Protein AF-A0A1Y5GW48-F1 (afdb_monomer_lite)

Structure (mmCIF, N/CA/C/O backbone):
data_AF-A0A1Y5GW48-F1
#
_entry.id   AF-A0A1Y5GW48-F1
#
loop_
_atom_site.group_PDB
_atom_site.id
_atom_site.type_symbol
_atom_site.label_atom_id
_atom_site.label_alt_id
_atom_site.label_comp_id
_atom_site.label_asym_id
_atom_site.label_entity_id
_atom_site.label_seq_id
_atom_site.pdbx_PDB_ins_code
_atom_site.Cartn_x
_atom_site.Cartn_y
_atom_site.Cartn_z
_atom_site.occupancy
_atom_site.B_iso_or_equiv
_atom_site.auth_seq_id
_atom_site.auth_comp_id
_atom_site.auth_asym_id
_atom_site.auth_atom_id
_atom_site.pdbx_PDB_model_num
ATOM 1 N N . MET A 1 1 ? 30.881 -13.731 -28.616 1.00 51.59 1 MET A N 1
ATOM 2 C CA . MET A 1 1 ? 29.438 -13.569 -28.346 1.00 51.59 1 MET A CA 1
ATOM 3 C C . MET A 1 1 ? 28.792 -13.126 -29.637 1.00 51.59 1 MET A C 1
ATOM 5 O O . MET A 1 1 ? 29.352 -12.252 -30.290 1.00 51.59 1 MET A O 1
ATOM 9 N N . THR A 1 2 ? 27.746 -13.818 -30.084 1.00 63.00 2 THR A N 1
ATOM 10 C CA . THR A 1 2 ? 27.100 -13.516 -31.367 1.00 63.00 2 THR A CA 1
ATOM 11 C C . THR A 1 2 ? 25.946 -12.540 -31.155 1.00 63.00 2 THR A C 1
ATOM 13 O O . THR A 1 2 ? 25.287 -12.588 -30.123 1.0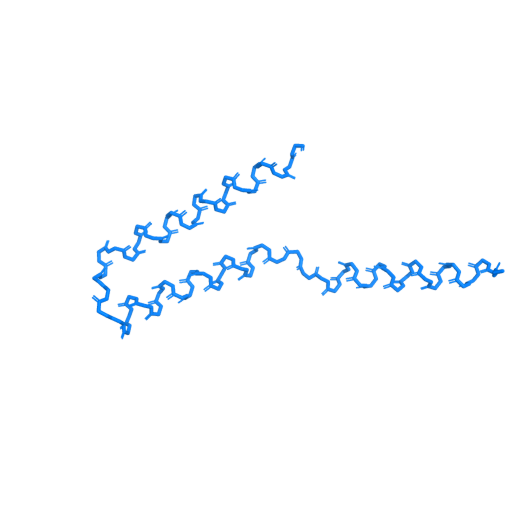0 63.00 2 THR A O 1
ATOM 16 N N . LEU A 1 3 ? 25.672 -11.693 -32.153 1.00 76.06 3 LEU A N 1
ATOM 17 C CA . LEU A 1 3 ? 24.568 -10.719 -32.166 1.00 76.06 3 LEU A CA 1
ATOM 18 C C . LEU A 1 3 ? 23.212 -11.339 -31.764 1.00 76.06 3 LEU A C 1
ATOM 20 O O . LEU A 1 3 ? 22.349 -10.673 -31.204 1.00 76.06 3 LEU A O 1
ATOM 24 N N . LEU A 1 4 ? 23.030 -12.631 -32.050 1.00 77.75 4 LEU A N 1
ATOM 25 C CA . LEU A 1 4 ? 21.808 -13.367 -31.750 1.00 77.75 4 LEU A CA 1
ATOM 26 C C . LEU A 1 4 ? 21.631 -13.645 -30.248 1.00 77.75 4 LEU A C 1
ATOM 28 O O . LEU A 1 4 ? 20.502 -13.683 -29.763 1.00 77.75 4 LEU A O 1
ATOM 32 N N . ASP A 1 5 ? 22.733 -13.842 -29.525 1.00 81.00 5 ASP A N 1
ATOM 33 C CA . ASP A 1 5 ? 22.718 -14.080 -28.081 1.00 81.00 5 ASP A CA 1
ATOM 34 C C . ASP A 1 5 ? 22.412 -12.781 -27.327 1.00 81.00 5 ASP A C 1
ATOM 36 O O . ASP A 1 5 ? 21.618 -12.788 -26.388 1.00 81.00 5 ASP A O 1
ATOM 40 N N . ASP A 1 6 ? 22.938 -11.652 -27.809 1.00 79.00 6 ASP A N 1
ATOM 41 C CA . ASP A 1 6 ? 22.663 -10.329 -27.239 1.00 79.00 6 ASP A CA 1
ATOM 42 C C . ASP A 1 6 ? 21.193 -9.922 -27.436 1.00 79.00 6 ASP A C 1
ATOM 44 O O . ASP A 1 6 ? 20.559 -9.416 -26.510 1.00 79.00 6 ASP A O 1
ATOM 48 N N . ILE A 1 7 ? 20.604 -10.212 -28.605 1.00 82.00 7 ILE A N 1
ATOM 49 C CA . ILE A 1 7 ? 19.174 -9.961 -28.862 1.00 82.00 7 ILE A CA 1
ATOM 50 C C . ILE A 1 7 ? 18.289 -10.823 -27.948 1.00 82.00 7 ILE A C 1
ATOM 52 O O . ILE A 1 7 ? 17.303 -10.332 -27.398 1.00 82.00 7 ILE A O 1
ATOM 56 N N . LYS A 1 8 ? 18.635 -12.101 -27.742 1.00 83.75 8 LYS A N 1
ATOM 57 C CA . LYS A 1 8 ? 17.901 -12.976 -26.810 1.00 83.75 8 LYS A CA 1
ATOM 58 C C . LYS A 1 8 ? 17.978 -12.467 -25.376 1.00 83.75 8 LYS A C 1
ATOM 60 O O . LYS A 1 8 ? 16.970 -12.501 -24.673 1.00 83.75 8 LYS A O 1
ATOM 65 N N . GLN A 1 9 ? 19.144 -11.982 -24.960 1.00 85.88 9 GLN A N 1
ATOM 66 C CA . GLN A 1 9 ? 19.332 -11.422 -23.629 1.00 85.88 9 GLN A CA 1
ATOM 67 C C . GLN A 1 9 ? 18.490 -10.152 -23.437 1.00 85.88 9 GLN A C 1
ATOM 69 O O . GLN A 1 9 ? 17.774 -10.045 -22.448 1.00 85.88 9 GLN A O 1
ATOM 74 N N . GLN A 1 10 ? 18.472 -9.254 -24.426 1.00 81.62 10 GLN A N 1
ATOM 75 C CA . GLN A 1 10 ? 17.641 -8.045 -24.396 1.00 81.62 10 GLN A CA 1
ATOM 76 C C . GLN A 1 10 ? 16.140 -8.353 -24.331 1.00 81.62 10 GLN A C 1
ATOM 78 O O . GLN A 1 10 ? 15.408 -7.678 -23.611 1.00 81.62 10 GLN A O 1
ATOM 83 N N . LEU A 1 11 ? 15.674 -9.382 -25.045 1.00 82.50 11 LEU A N 1
ATOM 84 C CA . LEU A 1 11 ? 14.275 -9.812 -24.987 1.00 82.50 11 LEU A CA 1
ATOM 85 C C . LEU A 1 11 ? 13.911 -10.416 -23.625 1.00 82.50 11 LEU A C 1
ATOM 87 O O . LEU A 1 11 ? 12.852 -10.101 -23.093 1.00 82.50 11 LEU A O 1
ATOM 91 N N . LEU A 1 12 ? 14.796 -11.226 -23.037 1.00 81.00 12 LEU A N 1
ATOM 92 C CA . LEU A 1 12 ? 14.613 -11.782 -21.691 1.00 81.00 12 LEU A CA 1
ATOM 93 C C . LEU A 1 12 ? 14.604 -10.695 -20.612 1.00 81.00 12 LEU A C 1
ATOM 95 O O . LEU A 1 12 ? 13.829 -10.769 -19.659 1.00 81.00 12 LEU A O 1
ATOM 99 N N . ASP A 1 13 ? 15.454 -9.683 -20.753 1.00 78.75 13 ASP A N 1
ATOM 100 C CA . ASP A 1 13 ? 15.513 -8.566 -19.815 1.00 78.75 13 ASP A CA 1
ATOM 101 C C . ASP A 1 13 ? 14.282 -7.651 -19.963 1.00 78.75 13 ASP A C 1
ATOM 103 O O . ASP A 1 13 ? 13.731 -7.196 -18.959 1.00 78.75 13 ASP A O 1
ATOM 107 N N . ALA A 1 14 ? 13.773 -7.464 -21.187 1.00 73.62 14 ALA A N 1
ATOM 108 C CA . ALA A 1 14 ? 12.516 -6.762 -21.445 1.00 73.62 14 ALA A CA 1
ATOM 109 C C . ALA A 1 14 ? 11.294 -7.531 -20.911 1.00 73.62 14 ALA A C 1
ATOM 111 O O . ALA A 1 14 ? 10.420 -6.932 -20.290 1.00 73.62 14 ALA A O 1
ATOM 112 N N . GLU A 1 15 ? 11.239 -8.854 -21.085 1.00 70.44 15 GLU A N 1
ATOM 113 C CA . GLU A 1 15 ? 10.179 -9.703 -20.525 1.00 70.44 15 GLU A CA 1
ATOM 114 C C . GLU A 1 15 ? 10.177 -9.647 -18.992 1.00 70.44 15 GLU A C 1
ATOM 116 O O . GLU A 1 15 ? 9.126 -9.465 -18.375 1.00 70.44 15 GLU A O 1
ATOM 121 N N . LYS A 1 16 ? 11.360 -9.695 -18.365 1.00 67.62 16 LYS A N 1
ATOM 122 C CA . LYS A 1 16 ? 11.496 -9.495 -16.917 1.00 67.62 16 LYS A CA 1
ATOM 123 C C . LYS A 1 16 ? 11.008 -8.115 -16.488 1.00 67.62 16 LYS A C 1
ATOM 125 O O . LYS A 1 16 ? 10.266 -8.035 -15.513 1.00 67.62 16 LYS A O 1
ATOM 130 N N . ALA A 1 17 ? 11.352 -7.058 -17.222 1.00 62.44 17 ALA A N 1
ATOM 131 C CA . ALA A 1 17 ? 10.901 -5.699 -16.929 1.00 62.44 17 ALA A CA 1
ATOM 132 C C . ALA A 1 17 ? 9.377 -5.523 -17.077 1.00 62.44 17 ALA A C 1
ATOM 134 O O . ALA A 1 17 ? 8.777 -4.796 -16.293 1.00 62.44 17 ALA A O 1
ATOM 135 N N . VAL A 1 18 ? 8.745 -6.221 -18.028 1.00 62.06 18 VAL A N 1
ATOM 136 C CA . VAL A 1 18 ? 7.280 -6.233 -18.221 1.00 62.06 18 VAL A CA 1
ATOM 137 C C . VAL A 1 18 ? 6.569 -7.090 -17.164 1.00 62.06 18 VAL A C 1
ATOM 139 O O . VAL A 1 18 ? 5.453 -6.774 -16.759 1.00 62.06 18 VAL A O 1
ATOM 142 N N . SER A 1 19 ? 7.212 -8.162 -16.688 1.00 56.44 19 SER A N 1
ATOM 143 C CA . SER A 1 19 ? 6.674 -9.068 -15.660 1.00 56.44 19 SER A CA 1
ATOM 144 C C . SER A 1 19 ? 6.784 -8.542 -14.227 1.00 56.44 19 SER A C 1
ATOM 146 O O . SER A 1 19 ? 6.196 -9.127 -13.320 1.00 56.44 19 SER A O 1
ATOM 148 N N . ILE A 1 20 ? 7.533 -7.458 -14.009 1.00 57.34 20 ILE A N 1
ATOM 149 C CA . ILE A 1 20 ? 7.500 -6.702 -12.761 1.00 57.34 20 ILE A CA 1
ATOM 150 C C . ILE A 1 20 ? 6.338 -5.729 -12.922 1.00 57.34 20 ILE A C 1
ATOM 152 O O . ILE A 1 20 ? 6.510 -4.692 -13.569 1.00 57.34 20 ILE A O 1
ATOM 156 N N . PRO A 1 21 ? 5.146 -6.009 -12.371 1.00 56.19 21 PRO A N 1
ATOM 157 C CA . PRO A 1 21 ? 4.166 -4.955 -12.307 1.00 56.19 21 PRO A CA 1
ATOM 158 C C . PRO A 1 21 ? 4.814 -3.857 -11.449 1.00 56.19 21 PRO A C 1
ATOM 160 O O . PRO A 1 21 ? 5.253 -4.100 -10.321 1.00 56.19 21 PRO A O 1
ATOM 163 N N . GLN A 1 22 ? 4.960 -2.657 -12.017 1.00 59.12 22 GLN A N 1
ATOM 164 C CA . GLN A 1 22 ? 5.304 -1.422 -11.303 1.00 59.12 22 GLN A CA 1
ATOM 165 C C . GLN A 1 22 ? 4.141 -1.063 -10.368 1.00 59.12 22 GLN A C 1
ATOM 167 O O . GLN A 1 22 ? 3.478 -0.035 -10.489 1.00 59.12 22 GLN A O 1
ATOM 172 N N . ASP A 1 23 ? 3.826 -1.973 -9.458 1.00 65.12 23 ASP A N 1
ATOM 173 C CA . ASP A 1 23 ? 2.505 -2.122 -8.880 1.00 65.12 23 ASP A CA 1
ATOM 174 C C . ASP A 1 23 ? 2.413 -1.304 -7.590 1.00 65.12 23 ASP A C 1
ATOM 176 O O . ASP A 1 23 ? 1.991 -1.769 -6.530 1.00 65.12 23 ASP A O 1
ATOM 180 N N . ARG A 1 24 ? 2.822 -0.032 -7.687 1.00 63.03 24 ARG A N 1
ATOM 181 C CA . ARG A 1 24 ? 2.577 0.988 -6.656 1.00 63.03 24 ARG A CA 1
ATOM 182 C C . ARG A 1 24 ? 1.094 0.989 -6.270 1.00 63.03 24 ARG A C 1
ATOM 184 O O . ARG A 1 24 ? 0.750 1.133 -5.097 1.00 63.03 24 ARG A O 1
ATOM 191 N N . TYR A 1 25 ? 0.224 0.735 -7.248 1.00 68.75 25 TYR A N 1
ATOM 192 C CA . TYR A 1 25 ? -1.209 0.566 -7.048 1.00 68.75 25 TYR A CA 1
ATOM 193 C C . TYR A 1 25 ? -1.576 -0.735 -6.313 1.00 68.75 25 TYR A C 1
ATOM 195 O O . TYR A 1 25 ? -2.454 -0.681 -5.454 1.00 68.75 25 TYR A O 1
ATOM 203 N N . HIS A 1 26 ? -0.902 -1.873 -6.533 1.00 74.12 26 HIS A N 1
ATOM 204 C CA . HIS A 1 26 ? -1.096 -3.076 -5.698 1.00 74.12 26 HIS A CA 1
ATOM 205 C C . HIS A 1 26 ? -0.707 -2.864 -4.249 1.00 74.12 26 HIS A C 1
ATOM 207 O O . HIS A 1 26 ? -1.422 -3.302 -3.350 1.00 74.12 26 HIS A O 1
ATOM 213 N N . GLU A 1 27 ? 0.458 -2.264 -4.000 1.00 76.06 27 GLU A N 1
ATOM 214 C CA . GLU A 1 27 ? 0.926 -2.060 -2.631 1.00 76.06 27 GLU A CA 1
ATOM 215 C C . GLU A 1 27 ? -0.026 -1.135 -1.877 1.00 76.06 27 GLU A C 1
ATOM 217 O O . GLU A 1 27 ? -0.382 -1.393 -0.723 1.00 76.06 27 GLU A O 1
ATOM 222 N N . MET A 1 28 ? -0.508 -0.099 -2.563 1.00 79.62 28 MET A N 1
ATOM 223 C CA . MET A 1 28 ? -1.545 0.786 -2.062 1.00 79.62 28 MET A CA 1
ATOM 224 C C . MET A 1 28 ? -2.864 0.042 -1.822 1.00 79.62 28 MET A C 1
ATOM 226 O O . MET A 1 28 ? -3.428 0.145 -0.732 1.00 79.62 28 MET A O 1
ATOM 230 N N . ALA A 1 29 ? -3.325 -0.770 -2.775 1.00 80.88 29 ALA A N 1
ATOM 231 C CA . ALA A 1 29 ? -4.532 -1.578 -2.627 1.00 80.88 29 ALA A CA 1
ATOM 232 C C . ALA A 1 29 ? -4.433 -2.536 -1.428 1.00 80.88 29 ALA A C 1
ATOM 234 O O . ALA A 1 29 ? -5.362 -2.621 -0.625 1.00 80.88 29 ALA A O 1
ATOM 235 N N . ARG A 1 30 ? -3.283 -3.194 -1.230 1.00 83.44 30 ARG A N 1
ATOM 236 C CA . ARG A 1 30 ? -3.026 -4.057 -0.064 1.00 83.44 30 ARG A CA 1
ATOM 237 C C . ARG A 1 30 ? -3.089 -3.283 1.251 1.00 83.44 30 ARG A C 1
ATOM 239 O O . ARG A 1 30 ? -3.702 -3.763 2.204 1.00 83.44 30 ARG A O 1
ATOM 246 N N . LYS A 1 31 ? -2.491 -2.089 1.316 1.00 84.50 31 LYS A N 1
ATOM 247 C CA . LYS A 1 31 ? -2.555 -1.227 2.510 1.00 84.50 31 LYS A CA 1
ATOM 248 C C . LYS A 1 31 ? -3.992 -0.821 2.838 1.00 84.50 31 LYS A C 1
ATOM 250 O O . LYS A 1 31 ? -4.389 -0.923 3.996 1.00 84.50 31 LYS A O 1
ATOM 255 N N . LEU A 1 32 ? -4.777 -0.430 1.835 1.00 85.62 32 LEU A N 1
ATOM 256 C CA . LEU A 1 32 ? -6.183 -0.054 2.016 1.00 85.62 32 LEU A CA 1
ATOM 257 C C . LEU A 1 32 ? -7.031 -1.229 2.518 1.00 85.62 32 LEU A C 1
ATOM 259 O O . LEU A 1 32 ? -7.772 -1.076 3.487 1.00 85.62 32 LEU A O 1
ATOM 263 N N . VAL A 1 33 ? -6.864 -2.418 1.931 1.00 86.94 33 VAL A N 1
ATOM 264 C CA . VAL A 1 33 ? -7.566 -3.636 2.370 1.00 86.94 33 VAL A CA 1
ATOM 265 C C . VAL A 1 33 ? -7.214 -3.999 3.813 1.00 86.94 33 VAL A C 1
ATOM 267 O O . VAL A 1 33 ? -8.088 -4.404 4.576 1.00 86.94 33 VAL A O 1
ATOM 270 N N . ASN A 1 34 ? -5.955 -3.840 4.223 1.00 86.88 34 ASN A N 1
ATOM 271 C CA . ASN A 1 34 ? -5.55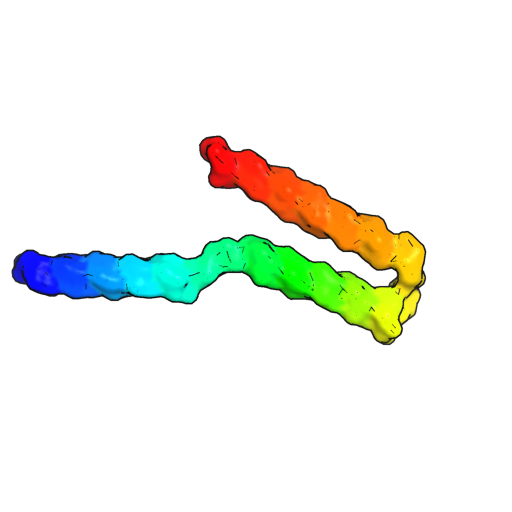5 -4.118 5.602 1.00 86.88 34 ASN A CA 1
ATOM 272 C C . ASN A 1 34 ? -6.182 -3.139 6.604 1.00 86.88 34 ASN A C 1
ATOM 274 O O . ASN A 1 34 ? -6.633 -3.584 7.657 1.00 86.88 34 ASN A O 1
ATOM 278 N N . ILE A 1 35 ? -6.262 -1.846 6.269 1.00 85.31 35 ILE A N 1
ATOM 279 C CA . ILE A 1 35 ? -6.946 -0.845 7.105 1.00 85.31 35 ILE A CA 1
ATOM 280 C C . ILE A 1 35 ? -8.431 -1.201 7.249 1.00 85.31 35 ILE A C 1
ATOM 282 O O . ILE A 1 35 ? -8.953 -1.216 8.362 1.00 85.31 35 ILE A O 1
ATOM 286 N N . GLU A 1 36 ? -9.092 -1.554 6.144 1.00 83.38 36 GLU A N 1
ATOM 287 C CA . GLU A 1 36 ? -10.489 -2.002 6.159 1.00 83.38 36 GLU A CA 1
ATOM 288 C C . GLU A 1 36 ? -10.679 -3.235 7.050 1.00 83.38 36 GLU A C 1
ATOM 290 O O . GLU A 1 36 ? -11.545 -3.238 7.921 1.00 83.38 36 GLU A O 1
ATOM 295 N N . ARG A 1 37 ? -9.828 -4.264 6.919 1.00 84.06 37 ARG A N 1
ATOM 296 C CA . ARG A 1 37 ? -9.917 -5.474 7.757 1.00 84.06 37 ARG A CA 1
ATOM 297 C C . ARG A 1 37 ? -9.726 -5.177 9.243 1.00 84.06 37 ARG A C 1
ATOM 299 O O . ARG A 1 37 ? -10.408 -5.787 10.060 1.00 84.06 37 ARG A O 1
ATOM 306 N N . GLN A 1 38 ? -8.820 -4.265 9.592 1.00 81.81 38 GLN A N 1
ATOM 307 C CA . GLN A 1 38 ? -8.564 -3.880 10.983 1.00 81.81 38 GLN A CA 1
ATOM 308 C C . GLN A 1 38 ? -9.732 -3.115 11.607 1.00 81.81 38 GLN A C 1
ATOM 310 O O . GLN A 1 38 ? -10.002 -3.304 12.787 1.00 81.81 38 GLN A O 1
ATOM 315 N N . SER A 1 39 ? -10.442 -2.298 10.828 1.00 78.62 39 SER A N 1
ATOM 316 C CA . SER A 1 39 ? -11.635 -1.592 11.314 1.00 78.62 39 SER A CA 1
ATOM 317 C C . SER A 1 39 ? -12.870 -2.496 11.377 1.00 78.62 39 SER A C 1
ATOM 319 O O . SER A 1 39 ? -13.672 -2.363 12.287 1.00 78.62 39 SER A O 1
ATOM 321 N N . PHE A 1 40 ? -13.012 -3.450 10.449 1.00 72.50 40 PHE A N 1
ATOM 322 C CA . PHE A 1 40 ? -14.177 -4.344 10.419 1.00 72.50 40 PHE A CA 1
ATOM 323 C C . PHE A 1 40 ? -14.115 -5.482 11.448 1.00 72.50 40 PHE A C 1
ATOM 325 O O . PHE A 1 40 ? -15.147 -5.893 11.972 1.00 72.50 40 PHE A O 1
ATOM 332 N N . TYR A 1 41 ? -12.921 -6.038 11.689 1.00 75.19 41 TYR A N 1
ATOM 333 C CA . TYR A 1 41 ? -12.729 -7.226 12.534 1.00 75.19 41 TYR A CA 1
ATOM 334 C C . TYR A 1 41 ? -11.876 -6.977 13.787 1.00 75.19 41 TYR A C 1
ATOM 336 O O . TYR A 1 41 ? -11.723 -7.889 14.596 1.00 75.19 41 TYR A O 1
ATOM 344 N N . GLY A 1 42 ? -11.272 -5.796 13.932 1.00 69.50 42 GLY A N 1
ATOM 345 C CA . GLY A 1 42 ? -10.461 -5.428 15.095 1.00 69.50 42 GLY A CA 1
ATOM 346 C C . GLY A 1 42 ? -11.182 -4.461 16.036 1.00 69.50 42 GLY A C 1
ATOM 347 O O . GLY A 1 42 ? -12.262 -3.971 15.734 1.00 69.50 42 GLY A O 1
ATOM 348 N N . ASP A 1 43 ? -10.540 -4.129 17.157 1.00 67.25 43 ASP A N 1
ATOM 349 C CA . ASP A 1 43 ? -11.023 -3.136 18.140 1.00 67.25 43 ASP A CA 1
ATOM 350 C C . ASP A 1 43 ? -10.909 -1.677 17.652 1.00 67.25 43 ASP A C 1
ATOM 352 O O . ASP A 1 43 ? -11.063 -0.715 18.413 1.00 67.25 43 ASP A O 1
ATOM 356 N N . GLU A 1 44 ? -10.565 -1.477 16.382 1.00 67.56 44 GLU A N 1
ATOM 357 C CA . GLU A 1 44 ? -10.243 -0.161 15.875 1.00 67.56 44 GLU A CA 1
ATOM 358 C C . GLU A 1 44 ? -11.512 0.608 15.508 1.00 67.56 44 GLU A C 1
ATOM 360 O O . GLU A 1 44 ? -12.255 0.240 14.609 1.00 67.56 44 GLU A O 1
ATOM 365 N N . ASN A 1 45 ? -11.753 1.705 16.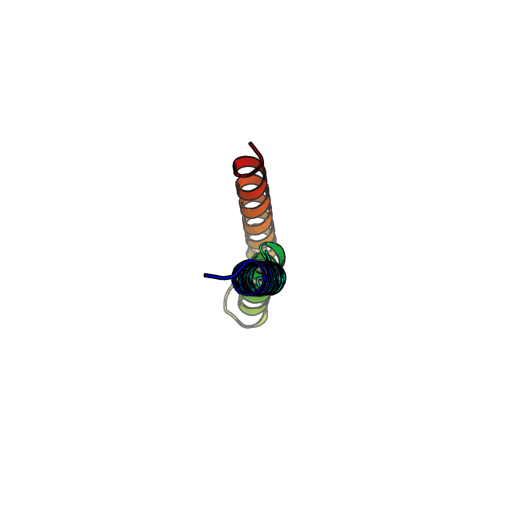225 1.00 67.88 45 ASN A N 1
ATOM 366 C CA . ASN A 1 45 ? -12.953 2.521 16.079 1.00 67.88 45 ASN A CA 1
ATOM 367 C C . ASN A 1 45 ? -13.126 3.009 14.626 1.00 67.88 45 ASN A C 1
ATOM 369 O O . ASN A 1 45 ? -12.253 3.712 14.107 1.00 67.88 45 ASN A O 1
ATOM 373 N N . ASP A 1 46 ? -14.276 2.709 14.010 1.00 68.56 46 ASP A N 1
ATOM 374 C CA . ASP A 1 46 ? -14.647 3.078 12.632 1.00 68.56 46 ASP A CA 1
ATOM 375 C C . ASP A 1 46 ? -14.374 4.547 12.287 1.00 68.56 46 ASP A C 1
ATOM 377 O O . ASP A 1 46 ? -14.041 4.891 11.148 1.00 68.56 46 ASP A O 1
ATOM 381 N N . ARG A 1 47 ? -14.452 5.436 13.287 1.00 73.88 47 ARG A N 1
ATOM 382 C CA . ARG A 1 47 ? -14.127 6.862 13.136 1.00 73.88 47 ARG A CA 1
ATOM 383 C C . ARG A 1 47 ? -12.695 7.122 12.655 1.00 73.88 47 ARG A C 1
ATOM 385 O O . ARG A 1 47 ? -12.461 8.139 12.006 1.00 73.88 47 ARG A O 1
ATOM 392 N N . ASN A 1 48 ? -11.748 6.228 12.934 1.00 80.62 48 ASN A N 1
ATOM 393 C CA . ASN A 1 48 ? -10.343 6.372 12.542 1.00 80.62 48 ASN A CA 1
ATOM 394 C C . ASN A 1 48 ? -10.018 5.735 11.183 1.00 80.62 48 ASN A C 1
ATOM 396 O O . ASN A 1 48 ? -8.991 6.076 10.592 1.00 80.62 48 ASN A O 1
ATOM 400 N N . ARG A 1 49 ? -10.891 4.866 10.660 1.00 83.31 49 ARG A N 1
ATOM 401 C CA . ARG A 1 49 ? -10.692 4.142 9.396 1.00 83.31 49 ARG A CA 1
ATOM 402 C C . ARG A 1 49 ? -10.479 5.084 8.215 1.00 83.31 49 ARG A C 1
ATOM 404 O O . ARG A 1 49 ? -9.460 5.031 7.530 1.00 83.31 49 ARG A O 1
ATOM 411 N N . LEU A 1 50 ? -11.423 6.006 8.019 1.00 82.75 50 LEU A N 1
ATOM 412 C CA . LEU A 1 50 ? -11.395 6.964 6.910 1.00 82.75 50 LEU A CA 1
ATOM 413 C C . LEU A 1 50 ? -10.195 7.914 6.994 1.00 82.75 50 LEU A C 1
ATOM 415 O O . LEU A 1 50 ? -9.645 8.296 5.962 1.00 82.75 50 LEU A O 1
ATOM 419 N N . ARG A 1 51 ? -9.767 8.269 8.213 1.00 86.88 51 ARG A N 1
ATOM 420 C CA . ARG A 1 51 ? -8.574 9.097 8.425 1.00 86.88 51 ARG A CA 1
ATOM 421 C C . ARG A 1 51 ? -7.318 8.375 7.936 1.00 86.88 51 ARG A C 1
ATOM 423 O O . ARG A 1 51 ? -6.580 8.940 7.138 1.00 86.88 51 ARG A O 1
ATOM 430 N N . LYS A 1 52 ? -7.129 7.113 8.332 1.00 85.50 52 LYS A N 1
ATOM 431 C CA . LYS A 1 52 ? -5.985 6.292 7.902 1.00 85.50 52 LYS A CA 1
ATOM 432 C C . LYS A 1 52 ? -5.957 6.053 6.394 1.00 85.50 52 LYS A C 1
ATOM 434 O O . LYS A 1 52 ? -4.892 6.083 5.788 1.00 85.50 52 LYS A O 1
ATOM 439 N N . ILE A 1 53 ? -7.125 5.840 5.784 1.00 85.44 53 ILE A N 1
ATOM 440 C CA . ILE A 1 53 ? -7.245 5.705 4.326 1.00 85.44 53 ILE A CA 1
ATOM 441 C C . ILE A 1 53 ? -6.784 6.991 3.630 1.00 85.44 53 ILE A C 1
ATOM 443 O O . ILE A 1 53 ? -5.980 6.918 2.704 1.00 85.44 53 ILE A O 1
ATOM 447 N N . ARG A 1 54 ? -7.234 8.166 4.095 1.00 85.62 54 ARG A N 1
ATOM 448 C CA . ARG A 1 54 ? -6.787 9.454 3.537 1.00 85.62 54 ARG A CA 1
ATOM 449 C C . ARG A 1 54 ? -5.286 9.666 3.699 1.00 85.62 54 ARG A C 1
ATOM 451 O O . ARG A 1 54 ? -4.634 10.018 2.729 1.00 85.62 54 ARG A O 1
ATOM 458 N N . GLU A 1 55 ? -4.733 9.385 4.875 1.00 87.88 55 GLU A N 1
ATOM 459 C CA . GLU A 1 55 ? -3.288 9.496 5.121 1.00 87.88 55 GLU A CA 1
ATOM 460 C C . GLU A 1 55 ? -2.473 8.572 4.199 1.00 87.88 55 GLU A C 1
ATOM 462 O O . GLU A 1 55 ? -1.4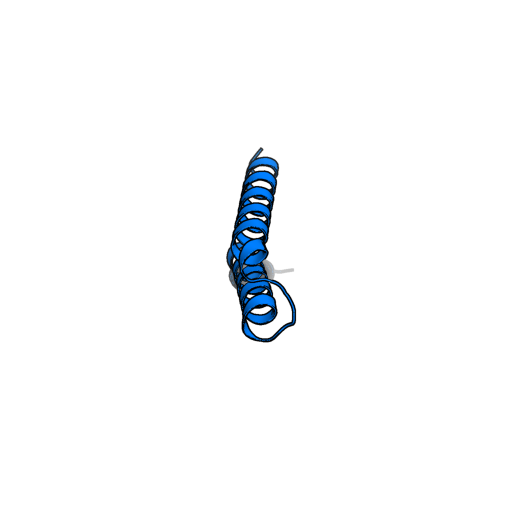41 8.980 3.661 1.00 87.88 55 GLU A O 1
ATOM 467 N N . 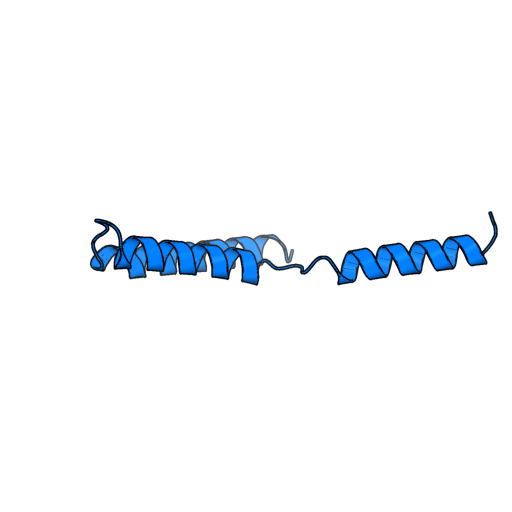ALA A 1 56 ? -2.943 7.340 3.971 1.00 84.50 56 ALA A N 1
ATOM 468 C CA . ALA A 1 56 ? -2.297 6.396 3.063 1.00 84.50 56 ALA A CA 1
ATOM 469 C C . ALA A 1 56 ? -2.333 6.873 1.600 1.00 84.50 56 ALA A C 1
ATOM 471 O O . ALA A 1 56 ? -1.330 6.736 0.897 1.00 84.50 56 ALA A O 1
ATOM 472 N N . ILE A 1 57 ? -3.452 7.462 1.161 1.00 83.44 57 ILE A N 1
ATOM 473 C CA . ILE A 1 57 ? -3.590 8.072 -0.170 1.00 83.44 57 ILE A CA 1
ATOM 474 C C . ILE A 1 57 ? -2.663 9.284 -0.303 1.00 83.44 57 ILE A C 1
ATOM 476 O O . ILE A 1 57 ? -1.862 9.323 -1.230 1.00 83.44 57 ILE A O 1
ATOM 480 N N . ASP A 1 58 ? -2.699 10.225 0.642 1.00 85.62 58 ASP A N 1
ATOM 481 C CA . ASP A 1 58 ? -1.862 11.433 0.609 1.00 85.62 58 ASP A CA 1
ATOM 482 C C . ASP A 1 58 ? -0.367 11.097 0.599 1.00 85.62 58 ASP A C 1
ATOM 484 O O . ASP A 1 58 ? 0.421 11.743 -0.090 1.00 85.62 58 ASP A O 1
ATOM 488 N N . THR A 1 59 ? 0.037 10.068 1.348 1.00 83.06 59 THR A N 1
ATOM 489 C CA . THR A 1 59 ? 1.427 9.596 1.366 1.00 83.06 59 THR A CA 1
ATOM 490 C C . THR A 1 59 ? 1.825 9.004 0.018 1.00 83.06 59 THR A C 1
ATOM 492 O O . THR A 1 59 ? 2.903 9.313 -0.484 1.00 83.06 59 THR A O 1
ATOM 495 N N . ALA A 1 60 ? 0.958 8.185 -0.583 1.00 77.56 60 ALA A N 1
ATOM 496 C CA . ALA A 1 60 ? 1.212 7.588 -1.890 1.00 77.56 60 ALA A CA 1
ATOM 497 C C . ALA A 1 60 ? 1.285 8.650 -2.999 1.00 77.56 60 ALA A C 1
ATOM 499 O O . ALA A 1 60 ? 2.177 8.584 -3.840 1.00 77.56 60 ALA A O 1
ATOM 500 N N . VAL A 1 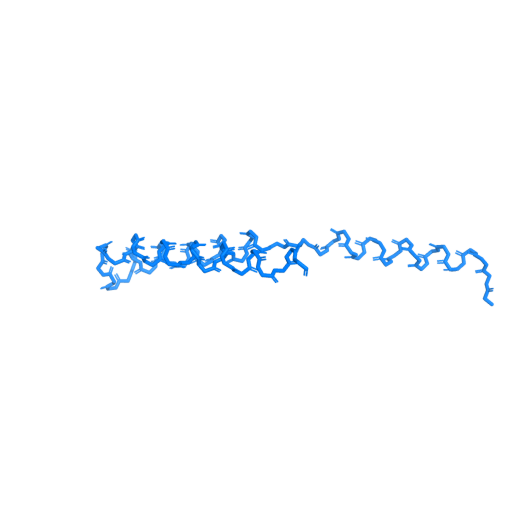61 ? 0.411 9.661 -2.962 1.00 78.44 61 VAL A N 1
ATOM 501 C CA . VAL A 1 61 ? 0.419 10.787 -3.910 1.00 78.44 61 VAL A CA 1
ATOM 502 C C . VAL A 1 61 ? 1.700 11.612 -3.765 1.00 78.44 61 VAL A C 1
ATOM 504 O O . VAL A 1 61 ? 2.395 11.830 -4.752 1.00 78.44 61 VAL A O 1
ATOM 507 N N . LYS A 1 62 ? 2.092 11.979 -2.536 1.00 77.69 62 LYS A N 1
ATOM 508 C CA . LYS A 1 62 ? 3.342 12.722 -2.283 1.00 77.69 62 LYS A CA 1
ATOM 509 C C . LYS A 1 62 ? 4.598 11.943 -2.687 1.00 77.69 62 LYS A C 1
ATOM 511 O O . LYS A 1 62 ? 5.565 12.535 -3.150 1.00 77.69 62 LYS A O 1
ATOM 516 N N . GLN A 1 63 ? 4.605 10.623 -2.498 1.00 69.06 63 GLN A N 1
ATOM 517 C CA . GLN A 1 63 ? 5.708 9.756 -2.934 1.00 69.06 63 GLN A CA 1
ATOM 518 C C . GLN A 1 63 ? 5.722 9.523 -4.452 1.00 69.06 63 GLN A C 1
ATOM 520 O O . GLN A 1 63 ? 6.785 9.251 -5.013 1.00 69.06 63 GLN A O 1
ATOM 525 N N . GLY A 1 64 ? 4.563 9.616 -5.108 1.00 61.66 64 GLY A N 1
ATOM 526 C CA . GLY A 1 64 ? 4.435 9.622 -6.563 1.00 61.66 64 GLY A CA 1
ATOM 527 C C . GLY A 1 64 ? 5.069 10.867 -7.181 1.00 61.66 64 GLY A C 1
ATOM 528 O O . GLY A 1 64 ? 5.939 10.720 -8.034 1.00 61.66 64 GLY A O 1
ATOM 529 N N . ASP A 1 65 ? 4.727 12.052 -6.662 1.00 53.56 65 ASP A N 1
ATOM 530 C CA . ASP A 1 65 ? 5.237 13.356 -7.130 1.00 53.56 65 ASP A CA 1
ATOM 531 C C . ASP A 1 65 ? 6.765 13.502 -7.002 1.00 53.56 65 ASP A C 1
ATOM 533 O O . ASP A 1 65 ? 7.413 14.120 -7.839 1.00 53.56 65 ASP A O 1
ATOM 537 N N . LEU A 1 66 ? 7.375 12.917 -5.965 1.00 50.84 66 LEU A N 1
ATOM 538 C CA . LEU A 1 66 ? 8.827 12.991 -5.732 1.00 50.84 66 LEU A CA 1
ATOM 539 C C . LEU A 1 66 ? 9.669 12.106 -6.667 1.00 50.84 66 LEU A C 1
ATOM 541 O O . LEU A 1 66 ? 10.888 12.243 -6.675 1.00 50.84 66 LEU A O 1
ATOM 545 N N . ASN A 1 67 ? 9.051 11.184 -7.412 1.00 47.53 67 ASN A N 1
ATOM 546 C CA . ASN A 1 67 ? 9.747 10.244 -8.299 1.00 47.53 67 ASN A CA 1
ATOM 547 C C . ASN A 1 67 ? 9.512 10.520 -9.799 1.00 47.53 67 ASN A C 1
ATOM 549 O O . ASN A 1 67 ? 9.992 9.743 -10.620 1.00 47.53 67 ASN A O 1
ATOM 553 N N . GLU A 1 68 ? 8.768 11.575 -10.154 1.00 43.44 68 GLU A N 1
ATOM 554 C CA . GLU A 1 68 ? 8.570 12.037 -11.543 1.00 43.44 68 GLU A CA 1
ATOM 555 C C . GLU A 1 68 ? 9.439 13.261 -11.916 1.00 43.44 68 GLU A C 1
ATOM 557 O O . GLU A 1 68 ? 9.242 13.844 -12.983 1.00 43.44 68 GLU A O 1
ATOM 562 N N . VAL A 1 69 ? 10.425 13.634 -11.083 1.00 38.62 69 VAL A N 1
ATOM 563 C CA . VAL A 1 69 ? 11.392 14.722 -11.355 1.00 38.62 69 VAL A CA 1
ATOM 564 C C . VAL A 1 69 ? 12.789 14.180 -11.627 1.00 38.62 69 VAL A C 1
ATOM 566 O O . VAL A 1 69 ? 13.264 13.353 -10.817 1.00 38.62 69 VAL A O 1
#

Foldseek 3Di:
DDPVVVVVVVVVVVVVVVVPPPPLVVVLVVQLVVLVCCCVPHPDPPVCSVVSNVVSVVVSVVVVVVPVD

Sequence (69 aa):
MTLLDDIKQQLLDAEKAVSIPQDRYHEMARKLVNIERQSFYGDENDRNRLRKIREAIDTAVKQGDLNEV

Radius of gyration: 19.83 Å; chains: 1; bounding box: 44×29×50 Å

pLDDT: mean 73.81, std 11.84, range [38.62, 87.88]

Secondary structure (DSSP, 8-state):
--HHHHHHHHHHHHHHHHHS---HHHHHHHHHHHHHHHHHHSS--HHHHHHHHHHHHHHHHHHHHTT--